Protein AF-A0A812L2K2-F1 (afdb_monomer_lite)

Secondary struct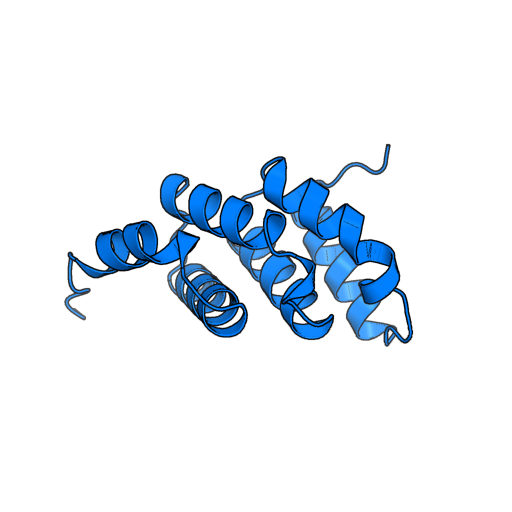ure (DSSP, 8-state):
-----TTHHHHHHHHGGG--HHHHHHHHHHHHHHT---HHHHHHHHHHHHTTGGGS-HHHHHHHHHHHHHHT---HHHHHHHHTTHHHHHTT--HHHHHHHHHHHHHTT----

pLDDT: mean 88.71, std 12.92, range [38.5, 98.06]

Radius of gyration: 13.89 Å; chains: 1; bounding box: 31×34×39 Å

Structure (mmCIF, N/CA/C/O backbone):
data_AF-A0A812L2K2-F1
#
_entry.id   AF-A0A812L2K2-F1
#
loop_
_atom_site.group_PDB
_atom_site.id
_atom_site.type_symbol
_atom_site.label_atom_id
_atom_site.label_alt_id
_atom_site.label_comp_id
_atom_site.label_asym_id
_atom_site.label_entity_id
_atom_site.label_seq_id
_atom_site.pdbx_PDB_ins_code
_atom_site.Cartn_x
_atom_site.Cartn_y
_atom_site.Cartn_z
_atom_site.occupancy
_atom_site.B_iso_or_equiv
_atom_site.auth_seq_id
_atom_site.auth_comp_id
_atom_site.auth_asym_id
_atom_site.auth_atom_id
_atom_site.pdbx_PDB_model_num
ATOM 1 N N . ILE A 1 1 ? -4.032 10.313 28.910 1.00 38.50 1 ILE A N 1
ATOM 2 C CA . ILE A 1 1 ? -4.987 10.168 27.788 1.00 38.50 1 ILE A CA 1
ATOM 3 C C . ILE A 1 1 ? -4.488 11.108 26.701 1.00 38.50 1 ILE A C 1
ATOM 5 O O . ILE A 1 1 ? -4.565 12.312 26.900 1.00 38.50 1 ILE A O 1
ATOM 9 N N . LYS A 1 2 ? -3.829 10.603 25.649 1.00 40.28 2 LYS A N 1
ATOM 10 C CA . LYS A 1 2 ? -3.494 11.456 24.501 1.00 40.28 2 LYS A CA 1
ATOM 11 C C . LYS A 1 2 ? -4.813 11.716 23.780 1.00 40.28 2 LYS A C 1
ATOM 13 O O . LYS A 1 2 ? -5.414 10.763 23.296 1.00 40.28 2 LYS A O 1
ATOM 18 N N . CYS A 1 3 ? -5.288 12.958 23.786 1.00 39.94 3 CYS A N 1
ATOM 19 C CA . CYS A 1 3 ? -6.366 13.376 22.901 1.00 39.94 3 CYS A CA 1
ATOM 20 C C . CYS A 1 3 ? -5.866 13.154 21.472 1.00 39.94 3 CYS A C 1
ATOM 22 O O . CYS A 1 3 ? -5.021 13.907 20.995 1.00 39.94 3 CYS A O 1
ATOM 24 N N . GLN A 1 4 ? -6.298 12.068 20.836 1.00 55.56 4 GLN A N 1
ATOM 25 C CA . GLN A 1 4 ? -6.202 11.965 19.390 1.00 55.56 4 GLN A CA 1
ATOM 26 C C . GLN A 1 4 ? -7.144 13.028 18.835 1.00 55.56 4 GLN A C 1
ATOM 28 O O . GLN A 1 4 ? -8.316 13.079 19.212 1.00 55.56 4 GLN A O 1
ATOM 33 N N . ASP A 1 5 ? -6.596 13.919 18.020 1.00 61.50 5 ASP A N 1
ATOM 34 C CA . ASP A 1 5 ? -7.360 14.952 17.342 1.00 61.50 5 ASP A CA 1
ATOM 35 C C . ASP A 1 5 ? -8.398 14.246 16.459 1.00 61.50 5 ASP A C 1
ATOM 37 O O . ASP A 1 5 ? -8.037 13.505 15.542 1.00 61.50 5 ASP A O 1
ATOM 41 N N . ALA A 1 6 ? -9.688 14.377 16.783 1.00 61.97 6 ALA A N 1
ATOM 42 C CA . ALA A 1 6 ? -10.762 13.597 16.152 1.00 61.97 6 ALA A CA 1
ATOM 43 C C . ALA A 1 6 ? -10.879 13.850 14.634 1.00 61.97 6 ALA A C 1
ATOM 45 O O . ALA A 1 6 ? -11.525 13.096 13.910 1.00 61.97 6 ALA A O 1
ATOM 46 N N . THR A 1 7 ? -10.230 14.904 14.150 1.00 74.94 7 THR A N 1
ATOM 47 C CA . THR A 1 7 ? -10.086 15.300 12.749 1.00 74.94 7 THR A CA 1
ATOM 48 C C . THR A 1 7 ? -9.017 14.515 11.993 1.00 74.94 7 THR A C 1
ATOM 50 O O . THR A 1 7 ? -9.104 14.432 10.770 1.00 74.94 7 THR A O 1
ATOM 53 N N . LEU A 1 8 ? -8.033 13.911 12.666 1.00 80.62 8 LEU A N 1
ATOM 54 C CA . LEU A 1 8 ? -6.894 13.268 12.002 1.00 80.62 8 LEU A CA 1
ATOM 55 C C . LEU A 1 8 ? -7.298 12.118 11.055 1.00 80.62 8 LEU A C 1
ATOM 57 O O . LEU A 1 8 ? -6.793 12.094 9.931 1.00 80.62 8 LEU A O 1
ATOM 61 N N . PRO A 1 9 ? -8.231 11.207 11.412 1.00 82.69 9 PRO A N 1
ATOM 62 C CA . PRO A 1 9 ? -8.698 10.179 10.478 1.00 82.69 9 PRO A CA 1
ATOM 63 C C . PRO A 1 9 ? -9.375 10.771 9.235 1.00 82.69 9 PRO A C 1
ATOM 65 O O . PRO A 1 9 ? -9.154 10.296 8.123 1.00 82.69 9 PRO A O 1
ATOM 68 N N . PHE A 1 10 ? -10.161 11.841 9.409 1.00 85.44 10 PHE A N 1
ATOM 69 C CA . PHE A 1 10 ? -10.839 12.526 8.307 1.00 85.44 10 PHE A CA 1
ATOM 70 C C . PHE A 1 10 ? -9.844 13.208 7.361 1.00 85.44 10 PHE A C 1
ATOM 72 O O . PHE A 1 10 ? -9.964 13.057 6.148 1.00 85.44 10 PHE A O 1
ATOM 79 N N . VAL A 1 11 ? -8.844 13.908 7.906 1.00 88.88 11 VAL A N 1
ATOM 80 C CA . VAL A 1 11 ? -7.784 14.554 7.116 1.00 88.88 11 VAL A CA 1
ATOM 81 C C . VAL A 1 11 ? -6.991 13.508 6.335 1.00 88.88 11 VAL A C 1
ATOM 83 O O . VAL A 1 11 ? -6.891 13.621 5.117 1.00 88.88 11 VAL A O 1
ATOM 86 N N . ARG A 1 12 ? -6.532 12.433 6.998 1.00 92.19 12 ARG A N 1
ATOM 87 C CA . ARG A 1 12 ? -5.823 11.320 6.339 1.00 92.19 12 ARG A CA 1
ATOM 88 C C . ARG A 1 12 ? -6.648 10.728 5.191 1.00 92.19 12 ARG A C 1
ATOM 90 O O . ARG A 1 12 ? -6.105 10.479 4.121 1.00 92.19 12 ARG A O 1
ATOM 97 N N . PHE A 1 13 ? -7.954 10.530 5.390 1.00 93.25 13 PHE A N 1
ATOM 98 C CA . PHE A 1 13 ? -8.844 10.007 4.348 1.00 93.25 13 PHE A CA 1
ATOM 99 C C . PHE A 1 13 ? -9.007 10.974 3.174 1.00 93.25 13 PHE A C 1
ATOM 101 O O . PHE A 1 13 ? -8.927 10.558 2.020 1.00 93.25 13 PHE A O 1
ATOM 108 N N . PHE A 1 14 ? -9.232 12.257 3.459 1.00 92.31 14 PHE A N 1
ATOM 109 C CA . PHE A 1 14 ? -9.449 13.270 2.432 1.00 92.31 14 PHE A CA 1
ATOM 110 C C . PHE A 1 14 ? -8.188 13.530 1.598 1.00 92.31 14 PHE A C 1
ATOM 112 O O . PHE A 1 14 ? -8.279 13.707 0.386 1.00 92.31 14 PHE A O 1
ATOM 119 N N . GLU A 1 15 ? -7.014 13.512 2.230 1.00 93.75 15 GLU A N 1
ATOM 120 C CA . GLU A 1 15 ? -5.727 13.773 1.579 1.00 93.75 15 GLU A CA 1
ATOM 121 C C . GLU A 1 15 ? -5.125 12.541 0.896 1.00 93.75 15 GLU A C 1
ATOM 123 O O . GLU A 1 15 ? -4.251 12.704 0.041 1.00 93.75 15 GLU A O 1
ATOM 128 N N . ALA A 1 16 ? -5.593 11.327 1.218 1.00 94.56 16 ALA A N 1
ATOM 129 C CA . ALA A 1 16 ? -5.072 10.071 0.671 1.00 94.56 16 ALA A CA 1
ATOM 130 C C . ALA A 1 16 ? -4.855 10.087 -0.859 1.00 94.56 16 ALA A C 1
ATOM 132 O O . ALA A 1 16 ? -3.795 9.640 -1.290 1.00 94.56 16 ALA A O 1
ATOM 133 N N . PRO A 1 17 ? -5.755 10.636 -1.704 1.00 93.56 17 PRO A N 1
ATOM 134 C CA . PRO A 1 17 ? -5.541 10.681 -3.155 1.00 93.56 17 PRO A CA 1
ATOM 135 C C . PRO A 1 17 ? -4.365 11.563 -3.601 1.00 93.56 17 PRO A C 1
ATOM 137 O O . PRO A 1 17 ? -3.843 11.376 -4.694 1.00 93.56 17 PRO A O 1
ATOM 140 N N . THR A 1 18 ? -3.949 12.531 -2.785 1.00 94.94 18 THR A N 1
ATOM 141 C CA . THR A 1 18 ? -2.913 13.523 -3.121 1.00 94.94 18 THR A CA 1
ATOM 142 C C . THR A 1 18 ? -1.601 13.328 -2.363 1.00 94.94 18 THR A C 1
ATOM 144 O O . THR A 1 18 ? -0.643 14.050 -2.622 1.00 94.94 18 THR A O 1
ATOM 147 N N . MET A 1 19 ? -1.541 12.364 -1.439 1.00 96.69 19 MET A N 1
ATOM 148 C CA . MET A 1 19 ? -0.328 12.052 -0.678 1.00 96.69 19 MET A CA 1
ATOM 149 C C . MET A 1 19 ? 0.821 11.644 -1.600 1.00 96.69 19 MET A C 1
ATOM 151 O O . MET A 1 19 ? 0.600 10.955 -2.590 1.00 96.69 19 MET A O 1
ATOM 155 N N . SER A 1 20 ? 2.053 12.021 -1.267 1.00 97.06 20 SER A N 1
ATOM 156 C CA . SER A 1 20 ? 3.252 11.452 -1.889 1.00 97.06 20 SER A CA 1
ATOM 157 C C . SER A 1 20 ? 3.491 10.008 -1.429 1.00 97.06 20 SER A C 1
ATOM 159 O O . SER A 1 20 ? 2.945 9.572 -0.413 1.00 97.06 20 SER A O 1
ATOM 161 N N . ALA A 1 21 ? 4.360 9.270 -2.127 1.00 97.00 21 ALA A N 1
ATOM 162 C CA . ALA A 1 21 ? 4.751 7.916 -1.725 1.00 97.00 21 ALA A CA 1
ATOM 163 C C . ALA A 1 21 ? 5.264 7.848 -0.271 1.00 97.00 21 ALA A C 1
ATOM 165 O O . ALA A 1 21 ? 4.849 6.978 0.496 1.00 97.00 21 ALA A O 1
ATOM 166 N N . ASP A 1 22 ? 6.092 8.815 0.143 1.00 97.00 22 ASP A N 1
ATOM 167 C CA . ASP A 1 22 ? 6.589 8.909 1.522 1.00 97.00 22 ASP A CA 1
ATOM 168 C C . ASP A 1 22 ? 5.463 9.133 2.535 1.00 97.00 22 ASP A C 1
ATOM 170 O O . ASP A 1 22 ? 5.459 8.506 3.595 1.00 97.00 22 ASP A O 1
ATOM 174 N N . GLN A 1 23 ? 4.488 9.986 2.203 1.00 97.06 23 GLN A N 1
ATOM 175 C CA . GLN A 1 23 ? 3.336 10.257 3.065 1.00 97.06 23 GLN A CA 1
ATOM 176 C C . GLN A 1 23 ? 2.417 9.038 3.190 1.00 97.06 23 GLN A C 1
ATOM 178 O O . GLN A 1 23 ? 1.915 8.758 4.280 1.00 97.06 23 GLN A O 1
ATOM 183 N N . VAL A 1 24 ? 2.216 8.280 2.107 1.00 97.62 24 VAL A N 1
ATOM 184 C CA . VAL A 1 24 ? 1.465 7.016 2.151 1.00 97.62 24 VAL A CA 1
ATOM 185 C C . VAL A 1 24 ? 2.169 6.023 3.075 1.00 97.62 24 VAL A C 1
ATOM 187 O O . VAL A 1 24 ? 1.535 5.450 3.962 1.00 97.62 24 VAL A O 1
ATOM 190 N N . VAL A 1 25 ? 3.485 5.853 2.917 1.00 97.88 25 VAL A N 1
ATOM 191 C CA . VAL A 1 25 ? 4.289 4.928 3.730 1.00 97.88 25 VAL A CA 1
ATOM 192 C C . VAL A 1 25 ? 4.277 5.331 5.204 1.00 97.88 25 VAL A C 1
ATOM 194 O O . VAL A 1 25 ? 4.076 4.474 6.067 1.00 97.88 25 VAL A O 1
ATOM 197 N N . SER A 1 26 ? 4.472 6.615 5.522 1.00 97.31 26 SER A N 1
ATOM 198 C CA . SER A 1 26 ? 4.443 7.090 6.910 1.00 97.31 26 SER A CA 1
ATOM 199 C C . SER A 1 26 ? 3.062 6.899 7.531 1.00 97.31 26 SER A C 1
ATOM 201 O O . SER A 1 26 ? 2.963 6.354 8.628 1.00 97.31 26 SER A O 1
ATOM 203 N N . THR A 1 27 ? 2.000 7.243 6.799 1.00 96.69 27 THR A N 1
ATOM 204 C CA . THR A 1 27 ? 0.614 7.086 7.259 1.00 96.69 27 THR A CA 1
ATOM 205 C C . THR A 1 27 ? 0.286 5.622 7.536 1.00 96.69 27 THR A C 1
ATOM 207 O O . THR A 1 27 ? -0.262 5.305 8.588 1.00 96.69 27 THR A O 1
ATOM 210 N N . LEU A 1 28 ? 0.660 4.702 6.643 1.00 97.50 28 LEU A N 1
ATOM 211 C CA . LEU A 1 28 ? 0.441 3.267 6.843 1.00 97.50 28 LEU A CA 1
ATOM 212 C C . LEU A 1 28 ? 1.203 2.723 8.058 1.00 97.50 28 LEU A C 1
ATOM 214 O O . LEU A 1 28 ? 0.643 1.949 8.836 1.00 97.50 28 LEU A O 1
ATOM 218 N N . LYS A 1 29 ? 2.453 3.157 8.265 1.00 97.00 29 LYS A N 1
ATOM 219 C CA . LYS A 1 29 ? 3.239 2.780 9.450 1.00 97.00 29 LYS A CA 1
ATOM 220 C C . LYS A 1 29 ? 2.611 3.303 10.739 1.00 97.00 29 LYS A C 1
ATOM 222 O O . LYS A 1 29 ? 2.561 2.567 11.722 1.00 97.00 29 LYS A O 1
ATOM 227 N N . GLU A 1 30 ? 2.131 4.543 10.741 1.00 96.00 30 GLU A N 1
ATOM 228 C CA . GLU A 1 30 ? 1.420 5.133 11.879 1.00 96.00 30 GLU A CA 1
ATOM 229 C C . GLU A 1 30 ? 0.134 4.360 12.187 1.00 96.00 30 GLU A C 1
ATOM 231 O O . GLU A 1 30 ? -0.070 3.955 13.328 1.00 96.00 30 GLU A O 1
ATOM 236 N N . LEU A 1 31 ? -0.684 4.054 11.175 1.00 95.75 31 LEU A N 1
ATOM 237 C CA . LEU A 1 31 ? -1.902 3.253 11.343 1.00 95.75 31 LEU A CA 1
ATOM 238 C C . LEU A 1 31 ? -1.599 1.856 11.900 1.00 95.75 31 LEU A C 1
ATOM 240 O O . LEU A 1 31 ? -2.287 1.398 12.812 1.00 95.75 31 LEU A O 1
ATOM 244 N N . ALA A 1 32 ? -0.549 1.195 11.404 1.00 95.25 32 ALA A N 1
ATOM 245 C CA . ALA A 1 32 ? -0.113 -0.105 11.910 1.00 95.25 32 ALA A CA 1
ATOM 246 C C . ALA A 1 32 ? 0.344 -0.035 13.379 1.00 95.25 32 ALA A C 1
ATOM 248 O O . ALA A 1 32 ? 0.010 -0.916 14.171 1.00 95.25 32 ALA A O 1
ATOM 249 N N . GLN A 1 33 ? 1.059 1.026 13.772 1.00 95.44 33 GLN A N 1
ATOM 250 C CA . GLN A 1 33 ? 1.449 1.268 15.169 1.00 95.44 33 GLN A CA 1
ATOM 251 C C . GLN A 1 33 ? 0.241 1.561 16.068 1.00 95.44 33 GLN A C 1
ATOM 253 O O . GLN A 1 33 ? 0.193 1.105 17.210 1.00 95.44 33 GLN A O 1
ATOM 258 N N . GLU A 1 34 ? -0.733 2.306 15.549 1.00 94.19 34 GLU A N 1
ATOM 259 C CA . GLU A 1 34 ? -2.001 2.620 16.209 1.00 94.19 34 GLU A CA 1
ATOM 260 C C . GLU A 1 34 ? -2.959 1.411 16.253 1.00 94.19 34 GLU A C 1
ATOM 262 O O . GLU A 1 34 ? -3.964 1.471 16.959 1.00 94.19 34 GLU A O 1
ATOM 267 N N . GLN A 1 35 ? -2.662 0.326 15.522 1.00 92.19 35 GLN A N 1
ATOM 268 C CA . GLN A 1 35 ? -3.566 -0.806 15.259 1.00 92.19 35 GLN A CA 1
ATOM 269 C C . GLN A 1 35 ? -4.935 -0.352 14.723 1.00 92.19 35 GLN A C 1
ATOM 271 O O . GLN A 1 35 ? -5.977 -0.928 15.037 1.00 92.19 35 GLN A O 1
ATOM 276 N N . ASN A 1 36 ? -4.934 0.707 13.911 1.00 92.19 36 ASN A N 1
ATOM 277 C CA . ASN A 1 36 ? -6.139 1.294 13.345 1.00 92.19 36 ASN A CA 1
ATOM 278 C C . ASN A 1 36 ? -6.383 0.758 11.930 1.00 92.19 36 ASN A C 1
ATOM 280 O O . ASN A 1 36 ? -5.766 1.205 10.964 1.00 92.19 36 ASN A O 1
ATOM 284 N N . ALA A 1 37 ? -7.314 -0.188 11.821 1.00 90.62 37 ALA A N 1
ATOM 285 C CA . ALA A 1 37 ? -7.723 -0.797 10.562 1.00 90.62 37 ALA A CA 1
ATOM 286 C C . ALA A 1 37 ? -9.010 -0.166 9.991 1.00 90.62 37 ALA A C 1
ATOM 288 O O . ALA A 1 37 ? -9.963 -0.877 9.664 1.00 90.62 37 ALA A O 1
ATOM 289 N N . ASP A 1 38 ? -9.072 1.169 9.884 1.00 94.44 38 ASP A N 1
ATOM 290 C CA . ASP A 1 38 ? -10.179 1.842 9.189 1.00 94.44 38 ASP A CA 1
ATOM 291 C C . ASP A 1 38 ? -10.190 1.452 7.703 1.00 94.44 38 ASP A C 1
ATOM 293 O O . ASP A 1 38 ? -9.452 1.985 6.874 1.00 94.44 38 ASP A O 1
ATOM 297 N N . VAL A 1 39 ? -11.083 0.522 7.375 1.00 94.31 39 VAL A N 1
ATOM 298 C CA . VAL A 1 39 ? -11.268 -0.067 6.046 1.00 94.31 39 VAL A CA 1
ATOM 299 C C . VAL A 1 39 ? -11.431 0.994 4.953 1.00 94.31 39 VAL A C 1
ATOM 301 O O . VAL A 1 39 ? -10.934 0.800 3.846 1.00 94.31 39 VAL A O 1
ATOM 304 N N . LYS A 1 40 ? -12.098 2.124 5.229 1.00 95.44 40 LYS A N 1
ATOM 305 C CA . LYS A 1 40 ? -12.314 3.167 4.211 1.00 95.44 40 LYS A CA 1
ATOM 306 C C . LYS A 1 40 ? -11.023 3.912 3.903 1.00 95.44 40 LYS A C 1
ATOM 308 O O . LYS A 1 40 ? -10.733 4.161 2.735 1.00 95.44 40 LYS A O 1
ATOM 313 N N . LEU A 1 41 ? -10.253 4.245 4.935 1.00 96.19 41 LEU A N 1
ATOM 314 C CA . LEU A 1 41 ? -8.940 4.863 4.779 1.00 96.19 41 LEU A CA 1
ATOM 315 C C . LEU A 1 41 ? -7.962 3.916 4.087 1.00 96.19 41 LEU A C 1
ATOM 317 O O . LEU A 1 41 ? -7.291 4.322 3.143 1.00 96.19 41 LEU A O 1
ATOM 321 N N . LEU A 1 42 ? -7.936 2.647 4.489 1.00 97.12 42 LEU A N 1
ATOM 322 C CA . LEU A 1 42 ? -7.069 1.645 3.873 1.00 97.12 42 LEU A CA 1
ATOM 323 C C . LEU A 1 42 ? -7.400 1.416 2.395 1.00 97.12 42 LEU A C 1
ATOM 325 O O . LEU A 1 42 ? -6.480 1.378 1.583 1.00 97.12 42 LEU A O 1
ATOM 329 N N . ALA A 1 43 ? -8.684 1.384 2.025 1.00 97.25 43 ALA A N 1
ATOM 330 C CA . ALA A 1 43 ? -9.110 1.317 0.625 1.00 97.25 43 ALA A CA 1
ATOM 331 C C . ALA A 1 43 ? -8.748 2.581 -0.185 1.00 97.25 43 ALA A C 1
ATOM 333 O O . ALA A 1 43 ? -8.502 2.517 -1.390 1.00 97.25 43 ALA A O 1
ATOM 334 N N . ALA A 1 44 ? -8.725 3.757 0.450 1.00 97.69 44 ALA A N 1
ATOM 335 C CA . ALA A 1 44 ? -8.280 4.985 -0.207 1.00 97.69 44 ALA A CA 1
ATOM 336 C C . ALA A 1 44 ? -6.760 4.975 -0.445 1.00 97.69 44 ALA A C 1
ATOM 338 O O . ALA A 1 44 ? -6.302 5.328 -1.533 1.00 97.69 44 ALA A O 1
ATOM 339 N N . LEU A 1 45 ? -5.986 4.521 0.546 1.00 97.94 45 LEU A N 1
ATOM 340 C CA . LEU A 1 45 ? -4.530 4.398 0.461 1.00 97.94 45 LEU A CA 1
ATOM 341 C C . LEU A 1 45 ? -4.101 3.309 -0.532 1.00 97.94 45 LEU A C 1
ATOM 343 O O . LEU A 1 45 ? -3.157 3.528 -1.286 1.00 97.94 45 LEU A O 1
ATOM 347 N N . SER A 1 46 ? -4.803 2.173 -0.595 1.00 97.94 46 SER A N 1
ATOM 348 C CA . SER A 1 46 ? -4.525 1.118 -1.579 1.00 97.94 46 SER A CA 1
ATOM 349 C C . SER A 1 46 ? -4.795 1.597 -3.006 1.00 97.94 46 SER A C 1
ATOM 351 O O . SER A 1 46 ? -3.978 1.373 -3.897 1.00 97.94 46 SER A O 1
ATOM 353 N N . ARG A 1 47 ? -5.891 2.336 -3.229 1.00 98.06 47 ARG A N 1
ATOM 354 C CA . ARG A 1 47 ? -6.182 2.973 -4.521 1.00 98.06 47 ARG A CA 1
ATOM 355 C C . ARG A 1 47 ? -5.114 3.998 -4.899 1.00 98.06 47 ARG A C 1
ATOM 357 O O . ARG A 1 47 ? -4.705 4.030 -6.058 1.00 98.06 47 ARG A O 1
ATOM 364 N N . ARG A 1 48 ? -4.654 4.818 -3.945 1.00 97.69 48 ARG A N 1
ATOM 365 C CA . ARG A 1 48 ? -3.563 5.779 -4.181 1.00 97.69 48 ARG A CA 1
ATOM 366 C C . ARG A 1 48 ? -2.261 5.076 -4.550 1.00 97.69 48 ARG A C 1
ATOM 368 O O . ARG A 1 48 ? -1.565 5.544 -5.446 1.00 97.69 48 ARG A O 1
ATOM 375 N N . TYR A 1 49 ? -1.937 3.990 -3.852 1.00 97.81 49 TYR A N 1
ATOM 376 C CA . TYR A 1 49 ? -0.771 3.171 -4.152 1.00 97.81 49 TYR A CA 1
ATOM 377 C C . TYR A 1 49 ? -0.867 2.586 -5.563 1.00 97.81 49 TYR A C 1
ATOM 379 O O . TYR A 1 49 ? 0.036 2.795 -6.361 1.00 97.81 49 TYR A O 1
ATOM 387 N N . TYR A 1 50 ? -1.982 1.935 -5.903 1.00 97.69 50 TYR A N 1
ATOM 388 C CA . TYR A 1 50 ? -2.173 1.320 -7.217 1.00 97.69 50 TYR A CA 1
ATOM 389 C C . TYR A 1 50 ? -2.088 2.324 -8.371 1.00 97.69 50 TYR A C 1
ATOM 391 O O . TYR A 1 50 ? -1.387 2.075 -9.346 1.00 97.69 50 TYR A O 1
ATOM 399 N N . GLY A 1 51 ? -2.772 3.467 -8.256 1.00 97.00 51 GLY A N 1
ATOM 400 C CA . GLY A 1 51 ? -2.840 4.460 -9.334 1.00 97.00 51 GLY A CA 1
ATOM 401 C C . GLY A 1 51 ? -1.517 5.163 -9.652 1.00 97.00 51 GLY A C 1
ATOM 402 O O . GLY A 1 51 ? -1.460 5.900 -10.627 1.00 97.00 51 GLY A O 1
ATOM 403 N N . HIS A 1 52 ? -0.495 4.961 -8.824 1.00 96.69 52 HIS A N 1
ATOM 404 C CA . HIS A 1 52 ? 0.794 5.647 -8.887 1.00 96.69 52 HIS A CA 1
ATOM 405 C C . HIS A 1 52 ? 1.910 4.728 -8.383 1.00 96.69 52 HIS A C 1
ATOM 407 O O . HIS A 1 52 ? 2.821 5.157 -7.665 1.00 96.69 52 HIS A O 1
ATOM 413 N N . ALA A 1 53 ? 1.789 3.429 -8.658 1.00 94.88 53 ALA A N 1
ATOM 414 C CA . ALA A 1 53 ? 2.665 2.435 -8.067 1.00 94.88 53 ALA A CA 1
ATOM 415 C C . ALA A 1 53 ? 4.124 2.748 -8.404 1.00 94.88 53 ALA A C 1
ATOM 417 O O . ALA A 1 53 ? 4.970 2.590 -7.533 1.00 94.88 53 ALA A O 1
ATOM 418 N N . GLU A 1 54 ? 4.415 3.253 -9.607 1.00 94.94 54 GLU A N 1
ATOM 419 C CA . GLU A 1 54 ? 5.735 3.669 -10.101 1.00 94.94 54 GLU A CA 1
ATOM 420 C C . GLU A 1 54 ? 6.450 4.739 -9.256 1.00 94.94 54 GLU A C 1
ATOM 422 O O . GLU A 1 54 ? 7.676 4.823 -9.304 1.00 94.94 54 GLU A O 1
ATOM 427 N N . GLU A 1 55 ? 5.729 5.516 -8.440 1.00 95.88 55 GLU A N 1
ATOM 428 C CA . GLU A 1 55 ? 6.328 6.506 -7.531 1.00 95.88 55 GLU A CA 1
ATOM 429 C C . GLU A 1 55 ? 7.067 5.851 -6.351 1.00 95.88 55 GLU A C 1
ATOM 431 O O . GLU A 1 55 ? 7.883 6.496 -5.690 1.00 95.88 55 GLU A O 1
ATOM 436 N N . PHE A 1 56 ? 6.785 4.574 -6.074 1.00 95.62 56 PHE A N 1
ATOM 437 C CA . PHE A 1 56 ? 7.325 3.849 -4.929 1.00 95.62 56 PHE A CA 1
ATOM 438 C C . PHE A 1 56 ? 8.585 3.068 -5.314 1.00 95.62 56 PHE A C 1
ATOM 440 O O . PHE A 1 56 ? 8.589 2.282 -6.265 1.00 95.62 56 PHE A O 1
ATOM 447 N N . PHE A 1 57 ? 9.660 3.216 -4.541 1.00 93.88 57 PHE A N 1
ATOM 448 C CA . PHE A 1 57 ? 10.867 2.400 -4.711 1.00 93.88 57 PHE A CA 1
ATOM 449 C C . PHE A 1 57 ? 10.784 1.085 -3.906 1.00 93.88 57 PHE A C 1
ATOM 451 O O . PHE A 1 57 ? 9.996 0.993 -2.961 1.00 93.88 57 PHE A O 1
ATOM 458 N N . PRO A 1 58 ? 11.591 0.047 -4.217 1.00 91.31 58 PRO A N 1
ATOM 459 C CA . PRO A 1 58 ? 11.376 -1.301 -3.674 1.00 91.31 58 PRO A CA 1
ATOM 460 C C . PRO A 1 58 ? 11.279 -1.393 -2.135 1.00 91.31 58 PRO A C 1
ATOM 462 O O . PRO A 1 58 ? 10.341 -2.021 -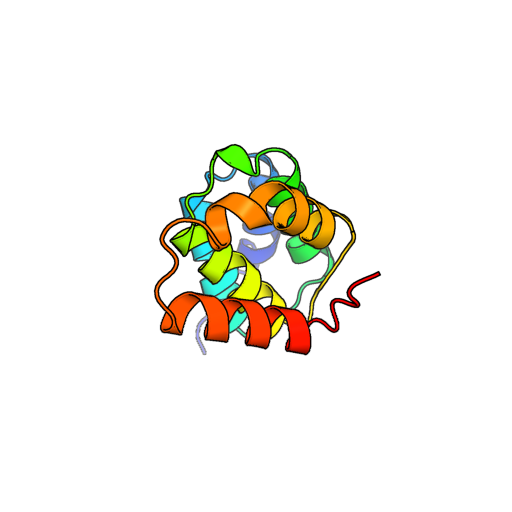1.644 1.00 91.31 58 PRO A O 1
ATOM 465 N N . PRO A 1 59 ? 12.153 -0.742 -1.336 1.00 92.50 59 PRO A N 1
ATOM 466 C CA . PRO A 1 59 ? 11.953 -0.662 0.113 1.00 92.50 59 PRO A CA 1
ATOM 467 C C . PRO A 1 59 ? 10.620 -0.046 0.576 1.00 92.50 59 PRO A C 1
ATOM 469 O O . PRO A 1 59 ? 10.061 -0.514 1.562 1.00 92.50 59 PRO A O 1
ATOM 472 N N . GLN A 1 60 ? 10.087 0.971 -0.109 1.00 95.31 60 GLN A N 1
ATOM 473 C CA . GLN A 1 60 ? 8.771 1.525 0.239 1.00 95.31 60 GLN A CA 1
ATOM 474 C C . GLN A 1 60 ? 7.651 0.538 -0.081 1.00 95.31 60 GLN A C 1
ATOM 476 O O . GLN A 1 60 ? 6.699 0.435 0.684 1.00 95.31 60 GLN A O 1
ATOM 481 N N . ILE A 1 61 ? 7.762 -0.210 -1.180 1.00 94.62 61 ILE A N 1
ATOM 482 C CA . ILE A 1 61 ? 6.778 -1.243 -1.523 1.00 94.62 61 ILE A CA 1
ATOM 483 C C . ILE A 1 61 ? 6.766 -2.344 -0.450 1.00 94.62 61 ILE A C 1
ATOM 485 O O . ILE A 1 61 ? 5.698 -2.780 -0.022 1.00 94.62 61 ILE A O 1
ATOM 489 N N . GLU A 1 62 ? 7.942 -2.748 0.044 1.00 93.31 62 GLU A N 1
ATOM 490 C CA . GLU A 1 62 ? 8.071 -3.668 1.183 1.00 93.31 62 GLU A CA 1
ATOM 491 C C . GLU A 1 62 ? 7.364 -3.116 2.434 1.00 93.31 62 GLU A C 1
ATOM 493 O O . GLU A 1 62 ? 6.622 -3.844 3.096 1.00 93.31 62 GLU A O 1
ATOM 498 N N . ASP A 1 63 ? 7.558 -1.829 2.736 1.00 95.69 63 ASP A N 1
ATOM 499 C CA . ASP A 1 63 ? 6.922 -1.157 3.872 1.00 95.69 63 ASP A CA 1
ATOM 500 C C . ASP A 1 63 ? 5.393 -1.063 3.731 1.00 95.69 63 ASP A C 1
ATOM 502 O O . ASP A 1 63 ? 4.667 -1.293 4.704 1.00 95.69 63 ASP A O 1
ATOM 506 N N . VAL A 1 64 ? 4.895 -0.751 2.530 1.00 96.12 64 VAL A N 1
ATOM 507 C CA . VAL A 1 64 ? 3.461 -0.706 2.205 1.00 96.12 64 VAL A CA 1
ATOM 508 C C . VAL A 1 64 ? 2.845 -2.085 2.421 1.00 96.12 64 VAL A C 1
ATOM 510 O O . VAL A 1 64 ? 1.904 -2.224 3.205 1.00 96.12 64 VAL A O 1
ATOM 513 N N . LEU A 1 65 ? 3.425 -3.118 1.804 1.00 95.25 65 LEU A N 1
ATOM 514 C CA . LEU A 1 65 ? 2.958 -4.496 1.924 1.00 95.25 65 LEU A CA 1
ATOM 515 C C . LEU A 1 65 ? 2.988 -4.978 3.381 1.00 95.25 65 LEU A C 1
ATOM 517 O O . LEU A 1 65 ? 2.035 -5.594 3.855 1.00 95.25 65 LEU A O 1
ATOM 521 N N . GLY A 1 66 ? 4.066 -4.681 4.109 1.00 95.31 66 GLY A N 1
ATOM 522 C CA . GLY A 1 66 ? 4.201 -5.027 5.523 1.00 95.31 66 GLY A CA 1
ATOM 523 C C . GLY A 1 66 ? 3.164 -4.342 6.412 1.00 95.31 66 GLY A C 1
ATOM 524 O O . GLY A 1 66 ? 2.627 -4.976 7.320 1.00 95.31 66 GLY A O 1
ATOM 525 N N . SER A 1 67 ? 2.841 -3.077 6.137 1.00 97.31 67 SER A N 1
ATOM 526 C CA . SER A 1 67 ? 1.847 -2.326 6.911 1.00 97.31 67 SER A CA 1
ATOM 527 C C . SER A 1 67 ? 0.431 -2.837 6.658 1.00 97.31 67 SER A C 1
ATOM 529 O O . SER A 1 67 ? -0.315 -3.067 7.607 1.00 97.31 67 SER A O 1
ATOM 531 N N . PHE A 1 68 ? 0.077 -3.104 5.398 1.00 97.19 68 PHE A N 1
ATOM 532 C CA . PHE A 1 68 ? -1.202 -3.731 5.056 1.00 97.19 68 PHE A 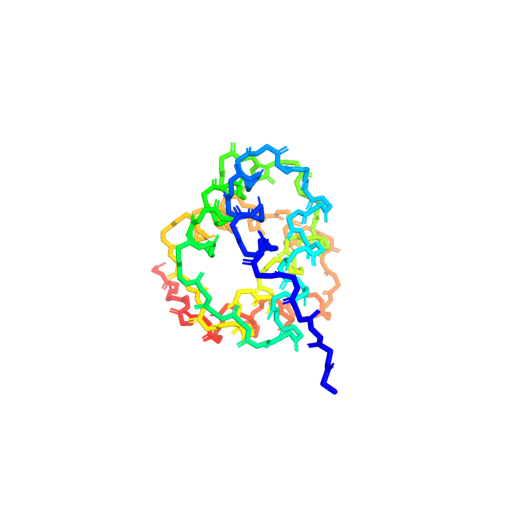CA 1
ATOM 533 C C . PHE A 1 68 ? -1.340 -5.133 5.660 1.00 97.19 68 PHE A C 1
ATOM 535 O O . PHE A 1 68 ? -2.386 -5.456 6.223 1.00 97.19 68 PHE A O 1
ATOM 542 N N . ALA A 1 69 ? -0.268 -5.933 5.639 1.00 95.31 69 ALA A N 1
ATOM 543 C CA . ALA A 1 69 ? -0.228 -7.236 6.299 1.00 95.31 69 ALA A CA 1
ATOM 544 C C . ALA A 1 69 ? -0.440 -7.132 7.816 1.00 95.31 69 ALA A C 1
ATOM 546 O O . ALA A 1 69 ? -1.234 -7.889 8.372 1.00 95.31 69 ALA A O 1
ATOM 547 N N . ALA A 1 70 ? 0.219 -6.177 8.481 1.00 95.38 70 ALA A N 1
ATOM 548 C CA . ALA A 1 70 ? 0.055 -5.937 9.915 1.00 95.38 70 ALA A CA 1
ATOM 549 C C . ALA A 1 70 ? -1.368 -5.483 10.284 1.00 95.38 70 ALA A C 1
ATOM 551 O O . ALA A 1 70 ? -1.865 -5.822 11.356 1.00 95.38 70 ALA A O 1
ATOM 552 N N . LEU A 1 71 ? -2.023 -4.745 9.388 1.00 95.31 71 LEU A N 1
ATOM 553 C CA . LEU A 1 71 ? -3.401 -4.276 9.539 1.00 95.31 71 LEU A CA 1
ATOM 554 C C . LEU A 1 71 ? -4.448 -5.304 9.080 1.00 95.31 71 LEU A C 1
ATOM 556 O O . LEU A 1 71 ? -5.641 -5.077 9.269 1.00 95.31 71 LEU A O 1
ATOM 560 N N . GLY A 1 72 ? -4.023 -6.430 8.496 1.00 94.62 72 GLY A N 1
ATOM 561 C CA . GLY A 1 72 ? -4.912 -7.493 8.027 1.00 94.62 72 GLY A CA 1
ATOM 562 C C . GLY A 1 72 ? -5.835 -7.068 6.882 1.00 94.62 72 GLY A C 1
ATOM 563 O O . GLY A 1 72 ? -6.946 -7.584 6.780 1.00 94.62 72 GLY A O 1
ATOM 564 N N . PHE A 1 73 ? -5.402 -6.122 6.043 1.00 95.06 73 PHE A N 1
ATOM 565 C CA . PHE A 1 73 ? -6.200 -5.589 4.939 1.00 95.06 73 PHE A CA 1
ATOM 566 C C . PHE A 1 73 ? -5.540 -5.876 3.591 1.00 95.06 73 PHE A C 1
ATOM 568 O O . PHE A 1 73 ? -4.395 -5.493 3.361 1.00 95.06 73 PHE A O 1
ATOM 575 N N . ALA A 1 74 ? -6.295 -6.494 2.687 1.00 94.31 74 ALA A N 1
ATOM 576 C CA . ALA A 1 74 ? -5.959 -6.616 1.276 1.00 94.31 74 ALA A CA 1
ATOM 577 C C . ALA A 1 74 ? -7.207 -6.370 0.427 1.00 94.31 74 ALA A C 1
ATOM 579 O O . ALA A 1 74 ? -8.296 -6.847 0.748 1.00 94.31 74 ALA A O 1
ATOM 580 N N . ASP A 1 75 ? -7.028 -5.637 -0.665 1.00 94.81 75 ASP A N 1
ATOM 581 C CA . ASP A 1 75 ? -8.033 -5.392 -1.690 1.00 94.81 75 ASP A CA 1
ATOM 582 C C . ASP A 1 75 ? -7.403 -5.509 -3.084 1.00 94.81 75 ASP A C 1
ATOM 584 O O . ASP A 1 75 ? -6.183 -5.563 -3.232 1.00 94.81 75 ASP A O 1
ATOM 588 N N . GLU A 1 76 ? -8.236 -5.522 -4.121 1.00 94.56 76 GLU A N 1
ATOM 589 C CA . GLU A 1 76 ? -7.789 -5.695 -5.507 1.00 94.56 76 GLU A CA 1
ATOM 590 C C . GLU A 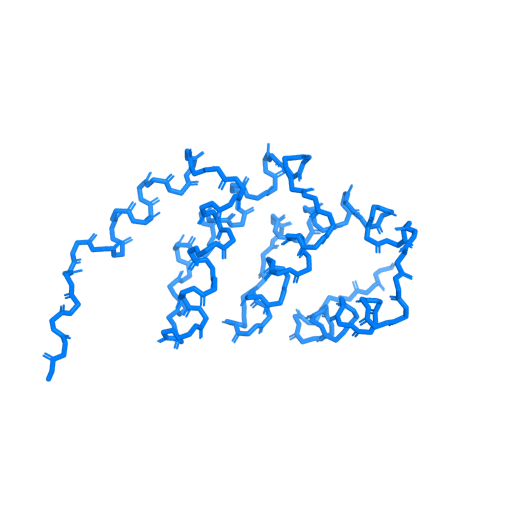1 76 ? -6.742 -4.651 -5.940 1.00 94.56 76 GLU A C 1
ATOM 592 O O . GLU A 1 76 ? -5.818 -4.982 -6.680 1.00 94.56 76 GLU A O 1
ATOM 597 N N . ASN A 1 77 ? -6.840 -3.409 -5.446 1.00 96.38 77 ASN A N 1
ATOM 598 C CA . ASN A 1 77 ? -5.868 -2.356 -5.754 1.00 96.38 77 ASN A CA 1
ATOM 599 C C . ASN A 1 77 ? -4.489 -2.689 -5.181 1.00 96.38 77 ASN A C 1
ATOM 601 O O . ASN A 1 77 ? -3.491 -2.588 -5.894 1.00 96.38 77 ASN A O 1
ATOM 605 N N . LEU A 1 78 ? -4.423 -3.108 -3.911 1.00 95.00 78 LEU A N 1
ATOM 606 C CA . LEU A 1 78 ? -3.165 -3.533 -3.304 1.00 95.00 78 LEU A CA 1
ATOM 607 C C . LEU A 1 78 ? -2.549 -4.694 -4.089 1.00 95.00 78 LEU A C 1
ATOM 609 O O . LEU A 1 78 ? -1.358 -4.650 -4.387 1.00 95.00 78 LEU A O 1
ATOM 613 N N . LEU A 1 79 ? -3.353 -5.698 -4.455 1.00 92.44 79 LEU A N 1
ATOM 614 C CA . LEU A 1 79 ? -2.861 -6.876 -5.176 1.00 92.44 79 LEU A CA 1
ATOM 615 C C . LEU A 1 79 ? -2.2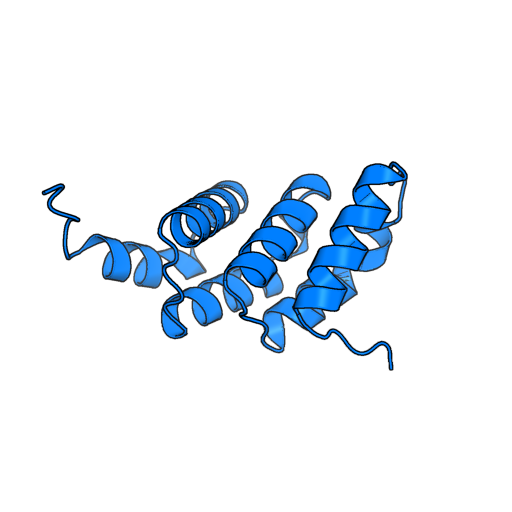66 -6.499 -6.528 1.00 92.44 79 LEU A C 1
ATOM 617 O O . LEU A 1 79 ? -1.105 -6.802 -6.786 1.00 92.44 79 LEU A O 1
ATOM 621 N N . LYS A 1 80 ? -3.026 -5.766 -7.346 1.00 93.06 80 LYS A N 1
ATOM 622 C CA . LYS A 1 80 ? -2.585 -5.331 -8.677 1.00 93.06 80 LYS A CA 1
ATOM 623 C C . LYS A 1 80 ? -1.385 -4.391 -8.616 1.00 93.06 80 LYS A C 1
ATOM 625 O O . LYS A 1 80 ? -0.513 -4.451 -9.478 1.00 93.06 80 LYS A O 1
ATOM 630 N N . GLY A 1 81 ? -1.320 -3.531 -7.598 1.00 94.25 81 GLY A N 1
ATOM 631 C CA . GLY A 1 81 ? -0.171 -2.655 -7.381 1.00 94.25 81 GLY A CA 1
ATOM 632 C C . GLY A 1 81 ? 1.103 -3.438 -7.061 1.00 94.25 81 GLY A C 1
ATOM 633 O O . GLY A 1 81 ? 2.160 -3.125 -7.599 1.00 94.25 81 GLY A O 1
ATOM 634 N N . ILE A 1 82 ? 1.005 -4.487 -6.239 1.00 92.25 82 ILE A N 1
ATOM 635 C CA . ILE A 1 82 ? 2.145 -5.352 -5.907 1.00 92.25 82 ILE A CA 1
ATOM 636 C C . ILE A 1 82 ? 2.540 -6.229 -7.096 1.00 92.25 82 ILE A C 1
ATOM 638 O O . ILE A 1 82 ? 3.727 -6.329 -7.398 1.00 92.25 82 ILE A O 1
ATOM 642 N N . GLU A 1 83 ? 1.567 -6.827 -7.786 1.00 91.31 83 GLU A N 1
ATOM 643 C CA . GLU A 1 83 ? 1.780 -7.638 -8.989 1.00 91.31 83 GLU A CA 1
ATOM 644 C C . GLU A 1 83 ? 2.541 -6.843 -10.055 1.00 91.31 83 GLU A C 1
ATOM 646 O O . GLU A 1 83 ? 3.592 -7.279 -10.522 1.00 91.31 83 GLU A O 1
ATOM 651 N N . GLY A 1 84 ? 2.089 -5.620 -10.352 1.00 91.50 84 GLY A N 1
ATOM 652 C CA . GLY A 1 84 ? 2.737 -4.741 -11.326 1.00 91.50 84 GLY A CA 1
ATOM 653 C C . GLY A 1 84 ? 4.151 -4.295 -10.943 1.00 91.50 84 GLY A C 1
ATOM 654 O O . GLY A 1 84 ? 4.867 -3.763 -11.786 1.00 91.50 84 GLY A O 1
ATOM 655 N N . ARG A 1 85 ? 4.573 -4.501 -9.689 1.00 92.44 85 ARG A N 1
ATOM 656 C CA . ARG A 1 85 ? 5.900 -4.127 -9.174 1.00 92.44 85 ARG A CA 1
ATOM 657 C C . ARG A 1 85 ? 6.717 -5.330 -8.689 1.00 92.44 85 ARG A C 1
ATOM 659 O O . ARG A 1 85 ? 7.757 -5.148 -8.052 1.00 92.44 85 ARG A O 1
ATOM 666 N N . ILE A 1 86 ? 6.277 -6.560 -8.965 1.00 87.00 86 ILE A N 1
ATOM 667 C CA . ILE A 1 86 ? 6.911 -7.762 -8.410 1.00 87.00 86 ILE A CA 1
ATOM 668 C C . ILE A 1 86 ? 8.327 -7.982 -8.953 1.00 87.00 86 ILE A C 1
ATOM 670 O O . ILE A 1 86 ? 9.215 -8.404 -8.211 1.00 87.00 86 ILE A O 1
ATOM 674 N N . GLU A 1 87 ? 8.567 -7.618 -10.214 1.00 86.94 87 GLU A N 1
ATOM 675 C CA . GLU A 1 87 ? 9.895 -7.674 -10.831 1.00 86.94 87 GLU A CA 1
ATOM 676 C C . GLU A 1 87 ? 10.871 -6.706 -10.154 1.00 86.94 87 GLU A C 1
ATOM 678 O O . GLU A 1 87 ? 12.015 -7.075 -9.889 1.00 86.94 87 GLU A O 1
ATOM 683 N N . ASP A 1 88 ? 10.415 -5.510 -9.777 1.00 87.06 88 ASP A N 1
ATOM 684 C CA . ASP A 1 88 ? 11.232 -4.522 -9.061 1.00 87.06 88 ASP A CA 1
ATOM 685 C C . ASP A 1 88 ? 11.550 -4.966 -7.630 1.00 87.06 88 ASP A C 1
ATOM 687 O O . ASP A 1 88 ? 12.616 -4.669 -7.089 1.00 87.06 88 ASP A O 1
ATOM 691 N N . LEU A 1 89 ? 10.623 -5.692 -7.001 1.00 85.12 89 LEU A N 1
ATOM 692 C CA . LEU A 1 89 ? 10.837 -6.296 -5.689 1.00 85.12 89 LEU A CA 1
ATOM 693 C C . LEU A 1 89 ? 11.815 -7.471 -5.733 1.00 85.12 89 LEU A C 1
ATOM 695 O O . LEU A 1 89 ? 12.480 -7.717 -4.723 1.00 85.12 89 LEU A O 1
ATOM 699 N N . ALA A 1 90 ? 11.873 -8.196 -6.853 1.00 83.38 90 ALA A N 1
ATOM 700 C CA . ALA A 1 90 ? 12.750 -9.345 -7.063 1.00 83.38 90 ALA A CA 1
ATOM 701 C C . ALA A 1 90 ? 14.149 -8.938 -7.560 1.00 83.38 90 ALA A C 1
ATOM 703 O O . ALA A 1 90 ? 15.143 -9.571 -7.191 1.00 83.38 90 ALA A O 1
ATOM 704 N N . SER A 1 91 ? 14.233 -7.871 -8.353 1.00 84.19 91 SER A N 1
ATOM 705 C CA . SER A 1 91 ? 15.482 -7.350 -8.908 1.00 84.19 91 SER A CA 1
ATOM 706 C C . SER A 1 91 ? 16.390 -6.828 -7.794 1.00 84.19 91 SER A C 1
ATOM 708 O O . SER A 1 91 ? 15.987 -6.014 -6.964 1.00 84.19 91 SER A O 1
ATOM 710 N N . ASP A 1 92 ? 17.619 -7.347 -7.734 1.00 79.19 92 ASP A N 1
ATOM 711 C CA . ASP A 1 92 ? 18.621 -7.021 -6.706 1.00 79.19 92 ASP A CA 1
ATOM 712 C C . ASP A 1 92 ? 18.118 -7.170 -5.254 1.00 79.19 92 ASP A C 1
ATOM 714 O O . ASP A 1 92 ? 18.595 -6.525 -4.308 1.00 79.19 92 ASP A O 1
ATOM 718 N N . ALA A 1 93 ? 17.134 -8.047 -5.046 1.00 81.00 93 ALA A N 1
ATOM 719 C CA . ALA A 1 93 ? 16.561 -8.284 -3.737 1.00 81.00 93 ALA A CA 1
ATOM 720 C C . ALA A 1 93 ? 17.547 -9.034 -2.841 1.00 81.00 93 ALA A C 1
ATOM 722 O O . ALA A 1 93 ? 17.948 -10.167 -3.111 1.00 81.00 93 ALA A O 1
ATOM 723 N N . SER A 1 94 ? 17.890 -8.440 -1.695 1.00 86.62 94 SER A N 1
ATOM 724 C CA . SER A 1 94 ? 18.579 -9.208 -0.657 1.00 86.62 94 SER A CA 1
ATOM 725 C C . SER A 1 94 ? 17.703 -10.397 -0.218 1.00 86.62 94 SER A C 1
ATOM 727 O O . SER A 1 94 ? 16.480 -10.241 -0.126 1.00 86.62 94 SER A O 1
ATOM 729 N N . PRO A 1 95 ? 18.283 -11.549 0.173 1.00 85.75 95 PRO A N 1
ATOM 730 C CA . PRO A 1 95 ? 17.502 -12.684 0.677 1.00 85.75 95 PRO A CA 1
ATOM 731 C C . PRO A 1 95 ? 16.549 -12.306 1.821 1.00 85.75 95 PRO A C 1
ATOM 733 O O . PRO A 1 95 ? 15.448 -12.836 1.939 1.00 85.75 95 PRO A O 1
ATOM 736 N N . ARG A 1 96 ? 16.943 -11.329 2.651 1.00 86.44 96 ARG A N 1
ATOM 737 C CA . ARG A 1 96 ? 16.105 -10.801 3.736 1.00 86.44 96 ARG A CA 1
ATOM 738 C C . ARG A 1 96 ? 14.855 -10.087 3.222 1.00 86.44 96 ARG A C 1
ATOM 740 O O . ARG A 1 96 ? 13.800 -10.254 3.826 1.00 86.44 96 ARG A O 1
ATOM 747 N N . ARG A 1 97 ? 14.971 -9.315 2.136 1.00 85.62 97 ARG A N 1
ATOM 748 C CA . ARG A 1 97 ? 13.835 -8.629 1.500 1.00 85.62 97 ARG A CA 1
ATOM 749 C C . ARG A 1 97 ? 12.842 -9.646 0.956 1.00 85.62 97 ARG A C 1
ATOM 751 O O . ARG A 1 97 ? 11.668 -9.571 1.294 1.00 85.62 97 ARG A O 1
ATOM 758 N N . VAL A 1 98 ? 13.328 -10.642 0.213 1.00 86.31 98 VAL A N 1
ATOM 759 C CA . VAL A 1 98 ? 12.485 -11.709 -0.351 1.00 86.31 98 VAL A CA 1
ATOM 760 C C . VAL A 1 98 ? 11.673 -12.402 0.746 1.00 86.31 98 VAL A C 1
ATOM 762 O O . VAL A 1 98 ? 10.454 -12.496 0.648 1.00 86.31 98 VAL A O 1
ATOM 765 N N . VAL A 1 99 ? 12.317 -12.806 1.847 1.00 87.94 99 VAL A N 1
ATOM 766 C CA . VAL A 1 99 ? 11.625 -13.457 2.975 1.00 87.94 99 VAL A CA 1
ATOM 767 C C . VAL A 1 99 ? 10.550 -12.560 3.594 1.00 87.94 99 VAL A C 1
ATOM 769 O O . VAL A 1 99 ? 9.497 -13.058 3.991 1.00 87.94 99 VAL A O 1
ATOM 772 N N . ARG A 1 100 ? 10.794 -11.251 3.703 1.00 87.50 100 ARG A N 1
ATOM 773 C CA . ARG A 1 100 ? 9.808 -10.313 4.257 1.00 87.50 100 ARG A CA 1
ATOM 774 C C . ARG A 1 100 ? 8.615 -10.127 3.332 1.00 87.50 100 ARG A C 1
ATOM 776 O O . ARG A 1 100 ? 7.493 -10.246 3.807 1.00 87.50 100 ARG A O 1
ATOM 783 N N . VAL A 1 101 ? 8.854 -9.908 2.040 1.00 87.88 101 VAL A N 1
ATOM 784 C CA . VAL A 1 101 ? 7.792 -9.787 1.032 1.00 87.88 101 VAL A CA 1
ATOM 785 C C . VAL A 1 101 ? 6.928 -11.049 1.020 1.00 87.88 101 VAL A C 1
ATOM 787 O O . VAL A 1 101 ? 5.712 -10.950 1.154 1.00 87.88 101 VAL A O 1
ATOM 790 N N . LEU A 1 102 ? 7.546 -12.236 0.986 1.00 87.06 102 LEU A N 1
ATOM 791 C CA . LEU A 1 102 ? 6.829 -13.515 1.031 1.00 87.06 102 LEU A CA 1
ATOM 792 C C . LEU A 1 102 ? 6.023 -13.693 2.321 1.00 87.06 102 LEU A C 1
ATOM 794 O O . LEU A 1 102 ? 4.886 -14.149 2.276 1.00 87.06 102 LEU A O 1
ATOM 798 N N . ARG A 1 103 ? 6.581 -13.322 3.480 1.00 87.88 103 ARG A N 1
ATOM 799 C CA . ARG A 1 103 ? 5.865 -13.409 4.761 1.00 87.88 103 ARG A CA 1
ATOM 800 C C . ARG A 1 103 ? 4.656 -12.478 4.795 1.00 87.88 103 ARG A C 1
ATOM 802 O O . ARG A 1 103 ? 3.593 -12.898 5.245 1.00 87.88 103 ARG A O 1
ATOM 809 N N . SER A 1 104 ? 4.816 -11.237 4.343 1.00 88.06 104 SER A N 1
ATOM 810 C CA . SER A 1 104 ? 3.719 -10.269 4.297 1.00 88.06 104 SER A CA 1
ATOM 811 C C . SER A 1 104 ? 2.641 -10.708 3.305 1.00 88.06 104 SER A C 1
ATOM 813 O O . SER A 1 104 ? 1.465 -10.702 3.656 1.00 88.06 104 SER A O 1
ATOM 815 N N . GLY A 1 105 ? 3.033 -11.196 2.123 1.00 85.50 105 GLY A N 1
ATOM 816 C CA . GLY A 1 105 ? 2.107 -11.778 1.148 1.00 85.50 105 GLY A CA 1
ATOM 817 C C . GLY A 1 105 ? 1.350 -12.991 1.702 1.00 85.50 105 GLY A C 1
ATOM 818 O O . GLY A 1 105 ? 0.126 -13.049 1.630 1.00 85.50 105 GLY A O 1
ATOM 819 N N . ALA A 1 106 ? 2.039 -13.918 2.369 1.00 84.38 106 ALA A N 1
ATOM 820 C CA . ALA A 1 106 ? 1.392 -15.065 3.009 1.00 84.38 106 ALA A CA 1
ATOM 821 C C . ALA A 1 106 ? 0.396 -14.643 4.107 1.00 84.38 106 ALA A C 1
ATOM 823 O O . ALA A 1 106 ? -0.683 -15.222 4.220 1.00 84.38 106 ALA A O 1
ATOM 824 N N . SER A 1 107 ? 0.723 -13.610 4.894 1.00 85.81 107 SER A N 1
ATOM 825 C CA . SER A 1 107 ? -0.179 -13.056 5.915 1.00 85.81 107 SER A CA 1
ATOM 826 C C . SER A 1 107 ? -1.453 -12.463 5.313 1.00 85.81 107 SER A C 1
ATOM 828 O O . SER A 1 107 ? -2.519 -12.557 5.916 1.00 85.81 107 SER A O 1
ATOM 830 N N . LEU A 1 108 ? -1.346 -11.877 4.120 1.00 85.06 108 LEU A N 1
ATOM 831 C CA . LEU A 1 108 ? -2.476 -11.351 3.357 1.00 85.06 108 LEU A CA 1
ATOM 832 C C . LEU A 1 108 ? -3.232 -12.433 2.578 1.00 85.06 108 LEU A C 1
ATOM 834 O O 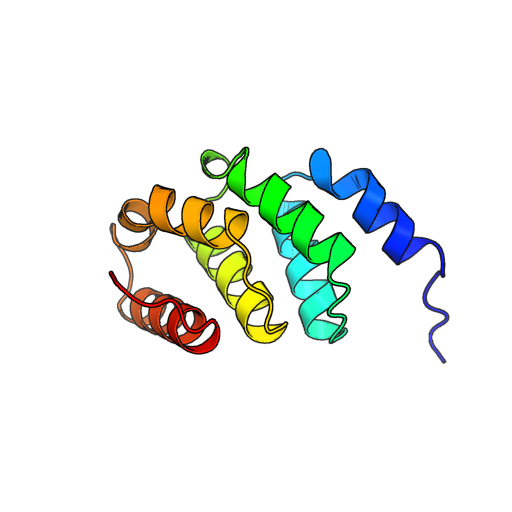. LEU A 1 108 ? -4.230 -12.121 1.936 1.00 85.06 108 LEU A O 1
ATOM 838 N N . ARG A 1 109 ? -2.787 -13.696 2.661 1.00 79.12 109 ARG A N 1
ATOM 839 C CA . ARG A 1 109 ? -3.333 -14.832 1.905 1.00 79.12 109 ARG A CA 1
ATOM 840 C C . ARG A 1 109 ? -3.366 -14.551 0.403 1.00 79.12 109 ARG A C 1
ATOM 842 O O . ARG A 1 109 ? -4.361 -14.838 -0.254 1.00 79.12 109 ARG A O 1
ATOM 849 N N . LEU A 1 110 ? -2.286 -13.965 -0.115 1.00 66.81 110 LEU A N 1
ATOM 850 C CA . LEU A 1 110 ? -2.116 -13.803 -1.554 1.00 66.81 110 LEU A CA 1
ATOM 851 C C . LEU A 1 110 ? -1.960 -15.198 -2.158 1.00 66.81 110 LEU A C 1
ATOM 853 O O . LEU A 1 110 ? -0.953 -15.860 -1.899 1.00 66.81 110 LEU A O 1
ATOM 857 N N . ASP A 1 111 ? -2.982 -15.660 -2.872 1.00 53.91 111 ASP A N 1
ATOM 858 C CA . ASP A 1 111 ? -2.947 -16.942 -3.568 1.00 53.91 111 ASP A CA 1
ATOM 859 C C . ASP A 1 111 ? -2.191 -16.738 -4.891 1.00 53.91 111 ASP A C 1
ATOM 861 O O . ASP A 1 111 ? -2.556 -15.838 -5.654 1.00 53.91 111 ASP A O 1
ATOM 865 N N . PRO A 1 112 ? -1.102 -17.478 -5.156 1.00 51.38 112 PRO A N 1
ATOM 866 C CA . PRO A 1 112 ? -0.494 -17.483 -6.475 1.00 51.38 112 PRO A CA 1
ATOM 867 C C . PRO A 1 112 ? -1.393 -18.308 -7.404 1.00 51.38 112 PRO A C 1
ATOM 869 O O . PRO A 1 112 ? -1.424 -19.534 -7.287 1.00 51.38 112 PRO A O 1
ATOM 872 N N . GLU A 1 113 ? -2.148 -17.644 -8.282 1.00 45.56 113 GLU A N 1
ATOM 873 C CA . GLU A 1 113 ? -2.822 -18.318 -9.405 1.00 45.56 113 GLU A CA 1
ATOM 874 C C . GLU A 1 113 ? -1.813 -18.918 -10.400 1.00 45.56 113 GLU A C 1
ATOM 876 O O . GLU A 1 113 ? -0.765 -18.278 -10.664 1.00 45.56 113 GLU A O 1
#

Sequence (113 aa):
IKCQDATLPFVRFFEAPTMSADQVVSTLKELAQEQNADVKLLAALSRRYYGHAEEFFPPQIEDVLGSFAALGFADENLLKGIEGRIEDLASDASPRRVVRVLRSGASLRLDPE

Foldseek 3Di:
DPPDPPCVLVCLLVCLLVDQLVRLLVVLVVCLVVLPLPVSSLVSNLQSCQVPVVSDALVSLLSNLQSCLSNLDDDPSNVNSCVVCVVRNVVVHDPVSVVSNVVSCVSNVPDDD